Protein AF-W0BA51-F1 (afdb_monomer)

InterPro domains:
  IPR042099 ANL, N-terminal domain [G3DSA:3.40.50.12780] (13-166)
  IPR053158 Type 1 Capsular Polysaccharide Biosynthesis Protein CapK [PTHR36932] (16-160)

Solvent-accessible surface area (backbone atoms only — not comparable to full-atom values): 9990 Å² total; per-residue (Å²): 105,71,70,50,20,51,51,30,20,54,49,46,51,51,46,67,70,66,50,80,45,73,68,53,44,50,55,50,50,53,55,50,48,56,48,42,43,77,77,44,42,73,58,9,68,65,43,53,92,40,73,90,49,63,74,92,76,48,83,88,75,50,72,67,56,45,65,71,42,34,44,33,56,41,70,78,69,58,49,57,66,64,46,48,52,54,27,52,49,21,65,73,72,67,49,46,81,70,52,65,88,71,29,36,50,39,65,46,89,46,97,75,87,57,68,46,81,48,78,39,42,63,67,54,25,28,38,51,39,10,40,47,48,50,71,74,36,89,79,40,93,85,42,80,48,78,46,80,52,90,62,99,68,83,42,62,54,64,65,70,56,62,77,51,97,48,37,49,62,48,113

Structure (mmCIF, N/CA/C/O backbone):
data_AF-W0BA51-F1
#
_entry.id   AF-W0BA51-F1
#
loop_
_atom_site.group_PDB
_atom_site.id
_atom_site.type_symbol
_atom_site.label_atom_id
_atom_site.label_alt_id
_atom_site.label_comp_id
_atom_site.label_asym_id
_atom_site.label_entity_id
_atom_site.label_seq_id
_atom_site.pdbx_PDB_ins_code
_atom_site.Cartn_x
_atom_site.Cartn_y
_atom_site.Cartn_z
_atom_site.occupancy
_atom_site.B_iso_or_equiv
_atom_site.auth_seq_id
_atom_site.auth_comp_id
_atom_site.auth_asym_id
_atom_site.auth_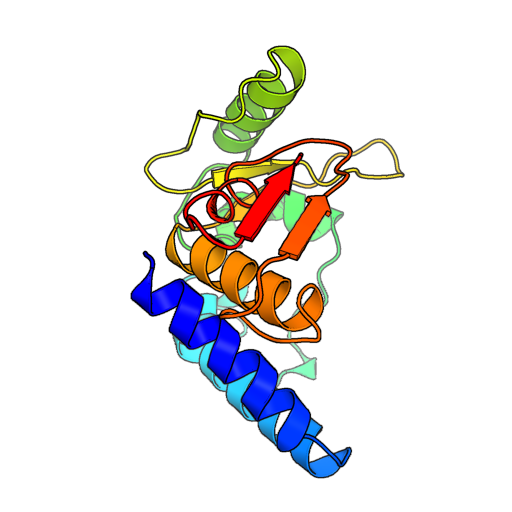atom_id
_atom_site.pdbx_PDB_model_num
ATOM 1 N N . MET A 1 1 ? 9.430 -3.686 11.678 1.00 73.75 1 MET A N 1
ATOM 2 C CA . MET A 1 1 ? 9.063 -2.279 11.413 1.00 73.75 1 MET A CA 1
ATOM 3 C C . MET A 1 1 ? 10.245 -1.528 10.791 1.00 73.75 1 MET A C 1
ATOM 5 O O . MET A 1 1 ? 10.290 -1.466 9.571 1.00 73.75 1 MET A O 1
ATOM 9 N N . ILE A 1 2 ? 11.270 -1.099 11.550 1.00 78.50 2 ILE A N 1
ATOM 10 C CA . ILE A 1 2 ? 12.414 -0.306 11.023 1.00 78.50 2 ILE A CA 1
ATOM 11 C C . ILE A 1 2 ? 13.180 -0.986 9.866 1.00 78.50 2 ILE A C 1
ATOM 13 O O . ILE A 1 2 ? 13.352 -0.341 8.832 1.00 78.50 2 ILE A O 1
ATOM 17 N N . PRO A 1 3 ? 13.554 -2.284 9.936 1.00 87.12 3 PRO A N 1
ATOM 18 C CA . PRO A 1 3 ? 14.257 -2.931 8.823 1.00 87.12 3 PRO A CA 1
ATOM 19 C C . PRO A 1 3 ? 13.449 -2.940 7.518 1.00 87.12 3 PRO A C 1
ATOM 21 O O . PRO A 1 3 ? 14.011 -2.819 6.434 1.00 87.12 3 PRO A O 1
ATOM 24 N N . ARG A 1 4 ? 12.111 -3.029 7.609 1.00 91.12 4 ARG A N 1
ATOM 25 C CA . ARG A 1 4 ? 11.230 -2.973 6.433 1.00 91.12 4 ARG A CA 1
ATOM 26 C C . ARG A 1 4 ? 11.183 -1.568 5.844 1.00 91.12 4 ARG A C 1
ATOM 28 O O . ARG A 1 4 ? 11.290 -1.436 4.632 1.00 91.12 4 ARG A O 1
ATOM 35 N N . VAL A 1 5 ? 11.067 -0.538 6.682 1.00 87.75 5 VAL A N 1
ATOM 36 C CA . VAL A 1 5 ? 11.096 0.866 6.238 1.00 87.75 5 VAL A CA 1
ATOM 37 C C . VAL A 1 5 ? 12.396 1.159 5.483 1.00 87.75 5 VAL A C 1
ATOM 39 O O . VAL A 1 5 ? 12.345 1.640 4.353 1.00 87.75 5 VAL A O 1
ATOM 42 N N . LEU A 1 6 ? 13.550 0.780 6.048 1.00 88.31 6 LEU A N 1
ATOM 43 C CA . LEU A 1 6 ? 14.854 0.937 5.391 1.00 88.31 6 LEU A CA 1
ATOM 44 C C . LEU A 1 6 ? 14.941 0.142 4.085 1.00 88.31 6 LEU A C 1
ATOM 46 O O . LEU A 1 6 ? 15.379 0.676 3.067 1.00 88.31 6 LEU A O 1
ATOM 50 N N . TYR A 1 7 ? 14.465 -1.106 4.075 1.00 94.06 7 TYR A N 1
ATOM 51 C CA . TYR A 1 7 ? 14.396 -1.909 2.855 1.00 94.06 7 TYR A CA 1
ATOM 52 C C . TYR A 1 7 ? 13.623 -1.189 1.739 1.00 94.06 7 TYR A C 1
ATOM 54 O O . TYR A 1 7 ? 14.111 -1.098 0.612 1.00 94.06 7 TYR A O 1
ATOM 62 N N . TYR A 1 8 ? 12.434 -0.653 2.034 1.00 94.12 8 TYR A N 1
ATOM 63 C CA . TYR A 1 8 ? 11.625 0.047 1.034 1.00 94.12 8 TYR A CA 1
ATOM 64 C C . TYR A 1 8 ? 12.234 1.391 0.613 1.00 94.12 8 TYR A C 1
ATOM 66 O O . TYR A 1 8 ? 12.157 1.724 -0.570 1.00 94.12 8 TYR A O 1
ATOM 74 N N . TYR A 1 9 ? 12.904 2.101 1.525 1.00 91.38 9 TYR A N 1
ATOM 75 C CA . TYR A 1 9 ? 13.688 3.300 1.217 1.00 91.38 9 TYR A CA 1
ATOM 76 C C . TYR A 1 9 ? 14.805 3.010 0.201 1.00 91.38 9 TYR A C 1
ATOM 78 O O . TYR A 1 9 ? 14.842 3.595 -0.885 1.00 91.38 9 TYR A O 1
ATOM 86 N N . PHE A 1 10 ? 15.684 2.046 0.500 1.00 92.88 10 PHE A N 1
ATOM 87 C CA . PHE A 1 10 ? 16.793 1.698 -0.393 1.00 92.88 10 PHE A CA 1
ATOM 88 C C . PHE A 1 10 ? 16.296 1.107 -1.712 1.00 92.88 10 PHE A C 1
ATOM 90 O O . PHE A 1 10 ? 16.831 1.425 -2.776 1.00 92.88 10 PHE A O 1
ATOM 97 N N . LYS A 1 11 ? 15.229 0.299 -1.675 1.00 95.19 11 LYS A N 1
ATOM 98 C CA . LYS A 1 11 ? 14.587 -0.224 -2.883 1.00 95.19 11 LYS A CA 1
ATOM 99 C C . LYS A 1 11 ? 14.071 0.904 -3.779 1.00 95.19 11 LYS A C 1
ATOM 101 O O . LYS A 1 11 ? 14.298 0.849 -4.985 1.00 95.19 11 LYS A O 1
ATOM 106 N N . ALA A 1 12 ? 13.396 1.912 -3.223 1.00 94.06 12 ALA A N 1
ATOM 107 C CA . ALA A 1 12 ? 12.875 3.041 -3.994 1.00 94.06 12 ALA A CA 1
ATOM 108 C C . ALA A 1 12 ? 14.003 3.830 -4.685 1.00 94.06 12 ALA A C 1
ATOM 110 O O . ALA A 1 12 ? 13.924 4.085 -5.889 1.00 94.06 12 ALA A O 1
ATOM 111 N N . ASN A 1 13 ? 15.090 4.123 -3.965 1.00 92.19 13 ASN A N 1
ATOM 112 C CA . ASN A 1 13 ? 16.266 4.792 -4.530 1.00 92.19 13 ASN A CA 1
ATOM 113 C C . ASN A 1 13 ? 16.973 3.947 -5.601 1.00 92.19 13 ASN A C 1
ATOM 115 O O . ASN A 1 13 ? 17.307 4.451 -6.674 1.00 92.19 13 ASN A O 1
ATOM 119 N N . SER A 1 14 ? 17.128 2.641 -5.366 1.00 93.94 14 SER A N 1
ATOM 120 C CA . SER A 1 14 ? 17.711 1.720 -6.348 1.00 93.94 14 SER A CA 1
ATOM 121 C C . SER A 1 14 ? 16.892 1.670 -7.643 1.00 93.94 14 SER A C 1
ATOM 123 O O . SER A 1 14 ? 17.453 1.728 -8.737 1.00 93.94 14 SER A O 1
ATOM 125 N N . LEU A 1 15 ? 15.559 1.630 -7.544 1.00 94.50 15 LEU A N 1
ATOM 126 C CA . LEU A 1 15 ? 14.678 1.657 -8.715 1.00 94.50 15 LEU A CA 1
ATOM 127 C C . LEU A 1 15 ? 14.801 2.969 -9.499 1.00 94.50 15 LEU A C 1
ATOM 129 O O . LEU A 1 15 ? 14.848 2.921 -10.724 1.00 94.50 15 LEU A O 1
ATOM 133 N N . ARG A 1 16 ? 14.935 4.121 -8.827 1.00 89.00 16 ARG A N 1
ATOM 134 C CA . ARG A 1 16 ? 15.182 5.423 -9.482 1.00 89.00 16 ARG A CA 1
ATOM 135 C C . ARG A 1 16 ? 16.495 5.442 -10.281 1.00 89.00 16 ARG A C 1
ATOM 137 O O . ARG A 1 16 ? 16.591 6.100 -11.321 1.00 89.00 16 ARG A O 1
ATOM 144 N N . GLY A 1 17 ? 17.514 4.729 -9.803 1.00 89.12 17 GLY A N 1
ATOM 145 C CA . GLY A 1 17 ? 18.783 4.551 -10.510 1.00 89.12 17 GLY A CA 1
ATOM 146 C C . GLY A 1 17 ? 18.697 3.575 -11.688 1.00 89.12 17 GLY A C 1
ATOM 147 O O . GLY A 1 17 ? 19.334 3.802 -12.709 1.00 89.12 17 GLY A O 1
ATOM 148 N N . ARG A 1 18 ? 17.893 2.512 -11.572 1.00 93.19 18 ARG A N 1
ATOM 149 C CA . ARG A 1 18 ? 17.842 1.411 -12.553 1.00 93.19 18 ARG A CA 1
ATOM 150 C C . ARG A 1 18 ? 16.810 1.587 -13.665 1.00 93.19 18 ARG A C 1
ATOM 152 O O . ARG A 1 18 ? 17.028 1.101 -14.768 1.00 93.19 18 ARG A O 1
ATOM 159 N N . LEU A 1 19 ? 15.678 2.231 -13.390 1.00 95.75 19 LEU A N 1
ATOM 160 C CA . LEU A 1 19 ? 14.594 2.414 -14.357 1.00 95.75 19 LEU A CA 1
ATOM 161 C C . LEU A 1 19 ? 14.813 3.715 -15.141 1.00 95.75 19 LEU A C 1
ATOM 163 O O . LEU A 1 19 ? 14.208 4.739 -14.833 1.00 95.75 19 LEU A O 1
ATOM 167 N N . LYS A 1 20 ? 15.719 3.682 -16.125 1.00 96.50 20 LYS A N 1
ATOM 168 C CA . LYS A 1 20 ? 16.083 4.849 -16.951 1.00 96.50 20 LYS A CA 1
ATOM 169 C C . LYS A 1 20 ? 15.369 4.891 -18.297 1.00 96.50 20 LYS A C 1
ATOM 171 O O . LYS A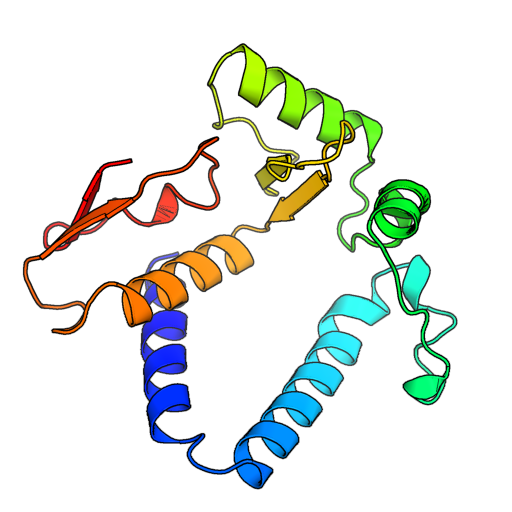 1 20 ? 15.255 5.953 -18.894 1.00 96.50 20 LYS A O 1
ATOM 176 N N . THR A 1 21 ? 14.873 3.750 -18.763 1.00 97.62 21 THR A N 1
ATOM 177 C CA . THR A 1 21 ? 14.221 3.624 -20.069 1.00 97.62 21 THR A CA 1
ATOM 178 C C . THR A 1 21 ? 12.792 3.112 -19.941 1.00 97.62 21 THR A C 1
ATOM 180 O O . THR A 1 21 ? 12.427 2.415 -18.988 1.00 97.62 21 THR A O 1
ATOM 183 N N . ARG A 1 22 ? 11.977 3.399 -20.962 1.00 97.44 22 ARG A N 1
ATOM 184 C CA . ARG A 1 22 ? 10.605 2.882 -21.072 1.00 97.44 22 ARG A CA 1
ATOM 185 C C . ARG A 1 22 ? 10.562 1.350 -21.050 1.00 97.44 22 ARG A C 1
ATOM 187 O O . ARG A 1 22 ? 9.660 0.784 -20.439 1.00 97.44 22 ARG A O 1
ATOM 194 N N . ALA A 1 23 ? 11.529 0.688 -21.686 1.00 97.81 23 ALA A N 1
ATOM 195 C CA . ALA A 1 23 ? 11.615 -0.771 -21.727 1.00 97.81 23 ALA A CA 1
ATOM 196 C C . ALA A 1 23 ? 11.865 -1.370 -20.332 1.00 97.81 23 ALA A C 1
ATOM 198 O O . ALA A 1 23 ? 11.139 -2.269 -19.909 1.00 97.81 23 ALA A O 1
ATOM 199 N N . GLN A 1 24 ? 12.820 -0.813 -19.576 1.00 97.44 24 GLN A N 1
ATOM 200 C CA . GLN A 1 24 ? 13.087 -1.229 -18.193 1.00 97.44 24 GLN A CA 1
ATOM 201 C C . GLN A 1 24 ? 11.861 -1.030 -17.293 1.00 97.44 24 GLN A C 1
ATOM 203 O O . GLN A 1 24 ? 11.533 -1.908 -16.492 1.00 97.44 24 GLN A O 1
ATOM 208 N N . LEU A 1 25 ? 11.167 0.106 -17.436 1.00 97.31 25 LEU A N 1
ATOM 209 C CA . LEU A 1 25 ? 9.954 0.389 -16.672 1.00 97.31 25 LEU A CA 1
ATOM 210 C C . LEU A 1 25 ? 8.840 -0.620 -16.981 1.00 97.31 25 LEU A C 1
ATOM 212 O O . LEU A 1 25 ? 8.264 -1.171 -16.045 1.00 97.31 25 LEU A O 1
ATOM 216 N N . ARG A 1 26 ? 8.576 -0.905 -18.263 1.00 97.50 26 ARG A N 1
ATOM 217 C CA . ARG A 1 26 ? 7.561 -1.886 -18.687 1.00 97.50 26 ARG A CA 1
ATOM 218 C C . ARG A 1 26 ? 7.847 -3.277 -18.131 1.00 97.50 26 ARG A C 1
ATOM 220 O O . ARG A 1 26 ? 6.984 -3.858 -17.481 1.00 97.50 26 ARG A O 1
ATOM 227 N N . HIS A 1 27 ? 9.081 -3.760 -18.276 1.00 97.06 27 HIS A N 1
ATOM 228 C CA . HIS A 1 27 ? 9.481 -5.058 -17.732 1.00 97.06 27 HIS A CA 1
ATOM 229 C C . HIS A 1 27 ? 9.292 -5.127 -16.205 1.00 97.06 27 HIS A C 1
ATOM 231 O O . HIS A 1 27 ? 8.788 -6.115 -15.663 1.00 97.06 27 HIS A O 1
ATOM 237 N N . TYR A 1 28 ? 9.656 -4.057 -15.487 1.00 97.12 28 TYR A N 1
ATOM 238 C CA . TYR A 1 28 ? 9.429 -3.975 -14.046 1.00 97.12 28 TYR A CA 1
ATOM 239 C C . TYR A 1 28 ? 7.933 -3.985 -13.696 1.00 97.12 28 TYR A C 1
ATOM 241 O O . TYR A 1 28 ? 7.533 -4.717 -12.790 1.00 97.12 28 TYR A O 1
ATOM 249 N N . GLN A 1 29 ? 7.103 -3.220 -14.409 1.00 96.44 29 GLN A N 1
ATOM 250 C CA . GLN A 1 29 ? 5.652 -3.183 -14.204 1.00 96.44 29 GLN A CA 1
ATOM 251 C C . GLN A 1 29 ? 5.011 -4.555 -14.430 1.00 96.44 29 GLN A C 1
ATOM 253 O O . GLN A 1 29 ? 4.255 -5.007 -13.574 1.00 96.44 29 GLN A O 1
ATOM 258 N N . GLU A 1 30 ? 5.370 -5.260 -15.503 1.00 96.56 30 GLU A N 1
ATOM 259 C CA . GLU A 1 30 ? 4.884 -6.617 -15.783 1.00 96.56 30 GLU A CA 1
ATOM 260 C C . GLU A 1 30 ? 5.265 -7.600 -14.672 1.00 96.56 30 GLU A C 1
ATOM 262 O O . GLU A 1 30 ? 4.421 -8.347 -14.171 1.00 96.56 30 GLU A O 1
ATOM 267 N N . LYS A 1 31 ? 6.526 -7.573 -14.222 1.00 97.06 31 LYS A N 1
ATOM 268 C CA . LYS A 1 31 ? 6.992 -8.408 -13.106 1.00 97.06 31 LYS A CA 1
ATOM 269 C C . LYS A 1 31 ? 6.227 -8.106 -11.816 1.00 97.06 31 LYS A C 1
ATOM 271 O O . LYS A 1 31 ? 5.849 -9.024 -11.085 1.00 97.06 31 LYS A O 1
ATOM 276 N N . GLN A 1 32 ? 6.003 -6.827 -11.523 1.00 96.75 32 GLN A N 1
ATOM 277 C CA . GLN A 1 32 ? 5.263 -6.398 -10.340 1.00 96.75 32 GLN A CA 1
ATOM 278 C C . GLN A 1 32 ? 3.782 -6.772 -10.425 1.00 96.75 32 GLN A C 1
ATOM 280 O O . GLN A 1 32 ? 3.230 -7.210 -9.419 1.00 96.75 32 GLN A O 1
ATOM 285 N N . PHE A 1 33 ? 3.169 -6.678 -11.604 1.00 95.62 33 PHE A N 1
ATOM 286 C CA . PHE A 1 33 ? 1.791 -7.099 -11.827 1.00 95.62 33 PHE A CA 1
ATOM 287 C C . PHE A 1 33 ? 1.633 -8.611 -11.635 1.00 95.62 33 PHE A C 1
ATOM 289 O O . PHE A 1 33 ? 0.814 -9.035 -10.826 1.00 95.62 33 PHE A O 1
ATOM 296 N N . LYS A 1 34 ? 2.499 -9.436 -12.242 1.00 95.69 34 LYS A N 1
ATOM 297 C CA . LYS A 1 34 ? 2.510 -10.897 -12.013 1.00 95.69 34 LYS A CA 1
ATOM 298 C C . LYS A 1 34 ? 2.642 -11.244 -10.527 1.00 95.69 34 LYS A C 1
ATOM 300 O O . LYS A 1 34 ? 1.969 -12.144 -10.026 1.00 95.69 34 LYS A O 1
ATOM 305 N N . ARG A 1 35 ? 3.483 -10.506 -9.793 1.00 97.00 35 ARG A N 1
ATOM 306 C CA . ARG A 1 35 ? 3.622 -10.661 -8.339 1.00 97.00 35 ARG A CA 1
ATOM 307 C C . ARG A 1 35 ? 2.339 -10.273 -7.596 1.00 97.00 35 ARG A C 1
ATOM 309 O O . ARG A 1 35 ? 1.960 -10.983 -6.670 1.00 97.00 35 ARG A O 1
ATOM 316 N N . LEU A 1 36 ? 1.697 -9.171 -7.980 1.00 96.00 36 LEU A N 1
ATOM 317 C CA . LEU A 1 36 ? 0.439 -8.708 -7.390 1.00 96.00 36 LEU A CA 1
ATOM 318 C C . LEU A 1 36 ? -0.670 -9.752 -7.580 1.00 96.00 36 LEU A C 1
ATOM 320 O O . LEU A 1 36 ? -1.337 -10.110 -6.614 1.00 96.00 36 LEU A O 1
ATOM 324 N N . VAL A 1 37 ? -0.803 -10.312 -8.784 1.00 96.06 37 VAL A N 1
ATOM 325 C CA . VAL A 1 37 ? -1.754 -11.397 -9.070 1.00 96.06 37 VAL A CA 1
ATOM 326 C C . VAL A 1 37 ? -1.474 -12.608 -8.175 1.00 96.06 37 VAL A C 1
ATOM 328 O O . VAL A 1 37 ? -2.331 -13.022 -7.396 1.00 96.06 37 VAL A O 1
ATOM 331 N N . LYS A 1 38 ? -0.235 -13.118 -8.206 1.00 95.75 38 LYS A N 1
ATOM 332 C CA . LYS A 1 38 ? 0.163 -14.348 -7.502 1.00 95.75 38 LYS A CA 1
ATOM 333 C C . LYS A 1 38 ? 0.075 -14.259 -5.977 1.00 95.75 38 LYS A C 1
ATOM 335 O O . LYS A 1 38 ? -0.125 -15.282 -5.325 1.00 95.75 38 LYS A O 1
ATOM 340 N N . HIS A 1 39 ? 0.302 -13.087 -5.391 1.00 95.94 39 HIS A N 1
ATOM 341 C CA . HIS A 1 39 ? 0.419 -12.944 -3.936 1.00 95.94 39 HIS A CA 1
ATOM 342 C C . HIS A 1 39 ? -0.709 -12.147 -3.287 1.00 95.94 39 HIS A C 1
ATOM 344 O O . HIS A 1 39 ? -0.784 -12.139 -2.062 1.00 95.94 39 HIS A O 1
ATOM 350 N N . THR A 1 40 ? -1.560 -11.483 -4.068 1.00 95.69 40 THR A N 1
ATOM 351 C CA . THR A 1 40 ? -2.606 -10.608 -3.529 1.00 95.69 40 THR A CA 1
ATOM 352 C C . THR A 1 40 ? -3.940 -10.860 -4.212 1.00 95.69 40 THR A C 1
ATOM 354 O O . THR A 1 40 ? -4.867 -11.298 -3.543 1.00 95.69 40 THR A O 1
ATOM 357 N N . LEU A 1 41 ? -4.053 -10.645 -5.527 1.00 95.88 41 LEU A N 1
ATOM 358 C CA . LEU A 1 41 ? -5.368 -10.677 -6.191 1.00 95.88 41 LEU A CA 1
ATOM 359 C C . LEU A 1 41 ? -5.994 -12.072 -6.185 1.00 95.88 41 LEU A C 1
ATOM 361 O O . LEU A 1 41 ? -7.209 -12.177 -6.085 1.00 95.88 41 LEU A O 1
ATOM 365 N N . LYS A 1 42 ? -5.183 -13.136 -6.149 1.00 96.06 42 LYS A N 1
ATOM 366 C CA . LYS A 1 42 ? -5.686 -14.504 -5.961 1.00 96.06 42 LYS A CA 1
ATOM 367 C C . LYS A 1 42 ? -6.372 -14.776 -4.616 1.00 96.06 42 LYS A C 1
ATOM 369 O O . LYS A 1 42 ? -6.882 -15.869 -4.424 1.00 96.06 42 LYS A O 1
ATOM 374 N N . TYR A 1 43 ? -6.319 -13.847 -3.664 1.00 97.19 43 TYR A N 1
ATOM 375 C CA . TYR A 1 43 ? -7.023 -13.943 -2.382 1.00 97.19 43 TYR A CA 1
ATOM 376 C C . TYR A 1 43 ? -8.225 -12.997 -2.310 1.00 97.19 43 TYR A C 1
ATOM 378 O O . TYR A 1 43 ? -8.923 -12.979 -1.305 1.00 97.19 43 TYR A O 1
ATOM 386 N N . SER A 1 44 ? -8.462 -12.190 -3.347 1.00 97.75 44 SER A N 1
ATOM 387 C CA . SER A 1 44 ? -9.657 -11.359 -3.446 1.00 97.75 44 SER A CA 1
ATOM 388 C C . SER A 1 44 ? -10.760 -12.169 -4.129 1.00 97.75 44 SER A C 1
ATOM 390 O O . SER A 1 44 ? -10.544 -12.616 -5.261 1.00 97.75 44 SER A O 1
ATOM 392 N N . PRO A 1 45 ? -11.926 -12.356 -3.483 1.00 97.62 45 PRO A N 1
ATOM 393 C CA . PRO A 1 45 ? -13.103 -12.935 -4.127 1.00 97.62 45 PRO A CA 1
ATOM 394 C C . PRO A 1 45 ? -13.455 -12.270 -5.465 1.00 97.62 45 PRO A C 1
ATOM 396 O O . PRO A 1 45 ? -13.673 -12.968 -6.452 1.00 97.62 45 PRO A O 1
ATOM 399 N N . PHE A 1 46 ? -13.407 -10.935 -5.530 1.00 97.62 46 PHE A N 1
ATOM 400 C CA . PHE A 1 46 ? -13.741 -10.166 -6.733 1.00 97.62 46 PHE A CA 1
ATOM 401 C C . PHE A 1 46 ? -12.877 -10.548 -7.944 1.00 97.62 46 PHE A C 1
ATOM 403 O O . PHE A 1 46 ? -13.369 -10.622 -9.068 1.00 97.62 46 PHE A O 1
ATOM 410 N N . TYR A 1 47 ? -11.583 -10.813 -7.730 1.00 97.38 47 TYR A N 1
ATOM 411 C CA . TYR A 1 47 ? -10.647 -11.089 -8.822 1.00 97.38 47 TYR A CA 1
ATOM 412 C C . TYR A 1 47 ? -10.533 -12.571 -9.217 1.00 97.38 47 TYR A C 1
ATOM 414 O O . TYR A 1 47 ? -9.900 -12.849 -10.236 1.00 97.38 47 TYR A O 1
ATOM 422 N N . GLN A 1 48 ? -11.152 -13.513 -8.486 1.00 96.12 48 GLN A N 1
ATOM 423 C CA . GLN A 1 48 ? -11.036 -14.961 -8.760 1.00 96.12 48 GLN A CA 1
ATOM 424 C C . GLN A 1 48 ? -11.372 -15.315 -10.210 1.00 96.12 48 GLN A C 1
ATOM 426 O O . GLN A 1 48 ? -10.598 -15.984 -10.888 1.00 96.12 48 GLN A O 1
ATOM 431 N N . ASN A 1 49 ? -12.479 -14.772 -10.717 1.00 95.25 49 ASN A N 1
ATOM 432 C CA . ASN A 1 49 ? -13.004 -15.076 -12.052 1.00 95.25 49 ASN A CA 1
ATOM 433 C C . ASN A 1 49 ? -12.168 -14.490 -13.207 1.00 95.25 49 ASN A C 1
ATOM 435 O O . ASN A 1 49 ? -12.539 -14.636 -14.376 1.00 95.25 49 ASN A O 1
ATOM 439 N N . TYR A 1 50 ? -11.069 -13.796 -12.896 1.00 96.25 50 TYR A N 1
ATOM 440 C CA . TYR A 1 50 ? -10.203 -13.134 -13.870 1.00 96.25 50 TYR A CA 1
ATOM 441 C C . TYR A 1 50 ? -8.763 -13.655 -13.854 1.00 96.25 50 TYR A C 1
ATOM 443 O O . TYR A 1 50 ? -8.007 -13.315 -14.759 1.00 96.25 50 TYR A O 1
ATOM 451 N N . LEU A 1 51 ? -8.371 -14.484 -12.878 1.00 95.81 51 LEU A N 1
ATOM 452 C CA . LEU A 1 51 ? -6.972 -14.900 -12.699 1.00 95.81 51 LEU A CA 1
ATOM 453 C C . LEU A 1 51 ? -6.394 -15.630 -13.920 1.00 95.81 51 LEU A C 1
ATOM 455 O O . LEU A 1 51 ? -5.227 -15.412 -14.247 1.00 95.81 51 LEU A O 1
ATOM 459 N N . ASP A 1 52 ? -7.221 -16.416 -14.611 1.00 94.50 52 ASP A N 1
ATOM 460 C CA . ASP A 1 52 ? -6.836 -17.177 -15.808 1.00 94.50 52 ASP A CA 1
ATOM 461 C C . ASP A 1 52 ? -7.113 -16.423 -17.121 1.00 94.50 52 ASP A C 1
ATOM 463 O O . ASP A 1 52 ? -6.825 -16.916 -18.211 1.00 94.50 52 ASP A O 1
ATOM 467 N N . LYS A 1 53 ? -7.671 -15.209 -17.040 1.00 95.44 53 LYS A N 1
ATOM 468 C CA . LYS A 1 53 ? -8.027 -14.397 -18.208 1.00 95.44 53 LYS A CA 1
ATOM 469 C C . LYS A 1 53 ? -6.892 -13.448 -18.595 1.00 95.44 53 LYS A C 1
ATOM 471 O O . LYS A 1 53 ? -6.178 -12.939 -17.724 1.00 95.44 53 LYS A O 1
ATOM 476 N N . PRO A 1 54 ? -6.740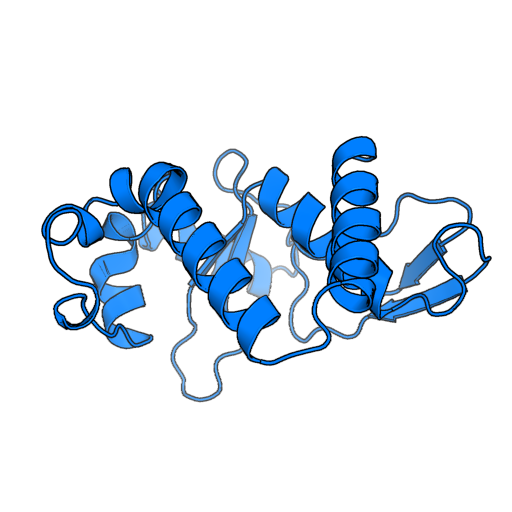 -13.122 -19.892 1.00 93.94 54 PRO A N 1
ATOM 477 C CA . PRO A 1 54 ? -5.793 -12.098 -20.315 1.00 93.94 54 PRO A CA 1
ATOM 478 C C . PRO A 1 54 ? -6.175 -10.723 -19.743 1.00 93.94 54 PRO A C 1
ATOM 480 O O . PRO A 1 54 ? -7.354 -10.404 -19.609 1.00 93.94 54 PRO A O 1
ATOM 483 N N . LEU A 1 55 ? -5.174 -9.879 -19.448 1.00 92.06 55 LEU A N 1
ATOM 484 C CA . LEU A 1 55 ? -5.352 -8.608 -18.720 1.00 92.06 55 LEU A CA 1
ATOM 485 C C . LEU A 1 55 ? -6.413 -7.673 -19.324 1.00 92.06 55 LEU A C 1
ATOM 487 O O . LEU A 1 55 ? -7.095 -6.972 -18.589 1.00 92.06 55 LEU A O 1
ATOM 491 N N . HIS A 1 56 ? -6.583 -7.662 -20.647 1.00 93.75 56 HIS A N 1
ATOM 492 C CA . HIS A 1 56 ? -7.581 -6.811 -21.305 1.00 93.75 56 HIS A CA 1
ATOM 493 C C . HIS A 1 56 ? -9.037 -7.208 -20.988 1.00 93.75 56 HIS A C 1
ATOM 495 O O . HIS A 1 56 ? -9.938 -6.418 -21.237 1.00 93.75 56 HIS A O 1
ATOM 501 N N . GLN A 1 57 ? -9.273 -8.407 -20.443 1.00 95.69 57 GLN A N 1
ATOM 502 C CA . GLN A 1 57 ? -10.586 -8.861 -19.966 1.00 95.69 57 GLN A CA 1
ATOM 503 C C . GLN A 1 57 ? -10.806 -8.591 -18.472 1.00 95.69 57 GLN A C 1
ATOM 505 O O . GLN A 1 57 ? -11.871 -8.902 -17.940 1.00 95.69 57 GLN A O 1
ATOM 510 N N . TRP A 1 58 ? -9.799 -8.069 -17.768 1.00 95.88 58 TRP A N 1
ATOM 511 C CA . TRP A 1 58 ? -9.938 -7.724 -16.359 1.00 95.88 58 TRP A CA 1
ATOM 512 C C . TRP A 1 58 ? -10.783 -6.455 -16.221 1.00 95.88 58 TRP A C 1
ATOM 514 O O . TRP A 1 58 ? -10.682 -5.553 -17.056 1.00 95.88 58 TRP A O 1
ATOM 524 N N . PRO A 1 59 ? -11.600 -6.344 -15.162 1.00 94.94 59 PRO A N 1
ATOM 525 C CA . PRO A 1 59 ? -12.490 -5.212 -15.004 1.00 94.94 59 PRO A CA 1
ATOM 526 C C . PRO A 1 59 ? -11.679 -3.949 -14.716 1.00 94.94 59 PRO A C 1
ATOM 528 O O . PRO A 1 59 ? -10.872 -3.896 -13.784 1.00 94.94 59 PRO A O 1
ATOM 531 N N . VAL A 1 60 ? -11.933 -2.896 -15.488 1.00 95.06 60 VAL A N 1
ATOM 532 C CA . VAL A 1 60 ? -11.483 -1.550 -15.133 1.00 95.06 60 VAL A CA 1
ATOM 533 C C . VAL A 1 60 ? -12.439 -1.019 -14.069 1.00 95.06 60 VAL A C 1
ATOM 535 O O . VAL A 1 60 ? -13.569 -0.639 -14.370 1.00 95.06 60 VAL A O 1
ATOM 538 N N . ILE A 1 61 ? -12.004 -1.020 -12.809 1.00 94.50 61 ILE A N 1
ATOM 539 C CA . ILE A 1 61 ? -12.844 -0.571 -11.695 1.00 94.50 61 ILE A CA 1
ATOM 540 C C . ILE A 1 61 ? -12.699 0.931 -11.451 1.00 94.50 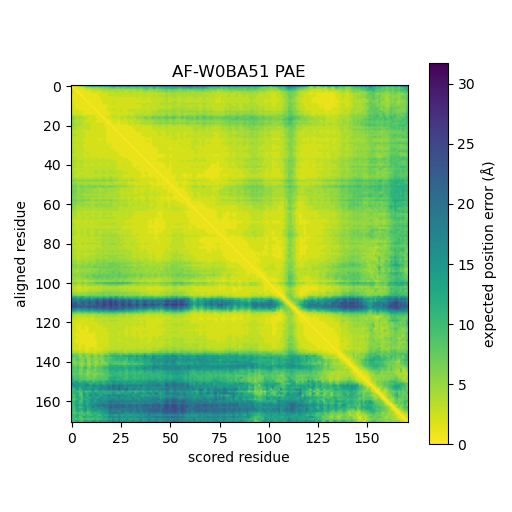61 ILE A C 1
ATOM 542 O O . ILE A 1 61 ? -11.604 1.493 -11.458 1.00 94.50 61 ILE A O 1
ATOM 546 N N . ASN A 1 62 ? -13.825 1.581 -11.179 1.00 91.44 62 ASN A N 1
ATOM 547 C CA . ASN A 1 62 ? -13.867 2.944 -10.665 1.00 91.44 62 ASN A CA 1
ATOM 548 C C . ASN A 1 62 ? -14.210 2.929 -9.165 1.00 91.44 62 ASN A C 1
ATOM 550 O O . ASN A 1 62 ? -14.428 1.879 -8.560 1.00 91.44 62 ASN A O 1
ATOM 554 N N . LYS A 1 63 ? -14.285 4.111 -8.550 1.00 89.12 63 LYS A N 1
ATOM 555 C CA . LYS A 1 63 ? -14.614 4.246 -7.125 1.00 89.12 63 LYS A CA 1
ATOM 556 C C . LYS A 1 63 ? -15.980 3.659 -6.757 1.00 89.12 63 LYS A C 1
ATOM 558 O O . LYS A 1 63 ? -16.104 3.102 -5.673 1.00 89.12 63 LYS A O 1
ATOM 563 N N . LYS A 1 64 ? -16.988 3.793 -7.627 1.00 90.94 64 LYS A N 1
ATOM 564 C CA . LYS A 1 64 ? -18.333 3.257 -7.380 1.00 90.94 64 LYS A CA 1
ATOM 565 C C . LYS A 1 64 ? -18.270 1.734 -7.271 1.00 90.94 64 LYS A C 1
ATOM 567 O O . LYS A 1 64 ? -18.641 1.206 -6.233 1.00 90.94 64 LYS A O 1
ATOM 572 N N . ILE A 1 65 ? -17.685 1.077 -8.276 1.00 94.56 65 ILE A N 1
ATOM 573 C CA . ILE A 1 65 ? -17.487 -0.381 -8.303 1.00 94.56 65 ILE A CA 1
ATOM 574 C C . ILE A 1 65 ? -16.652 -0.829 -7.097 1.00 94.56 65 ILE A C 1
ATOM 576 O O . ILE A 1 65 ? -17.002 -1.794 -6.430 1.00 94.56 65 ILE A O 1
ATOM 580 N N . MET A 1 66 ? -15.582 -0.097 -6.762 1.00 94.31 66 MET A N 1
ATOM 581 C CA . MET A 1 66 ? -14.753 -0.423 -5.599 1.00 94.31 66 MET A CA 1
ATOM 582 C C . MET A 1 66 ? -15.550 -0.394 -4.290 1.00 94.31 66 MET A C 1
ATOM 584 O O . MET A 1 66 ? -15.432 -1.311 -3.487 1.00 94.31 66 MET A O 1
ATOM 588 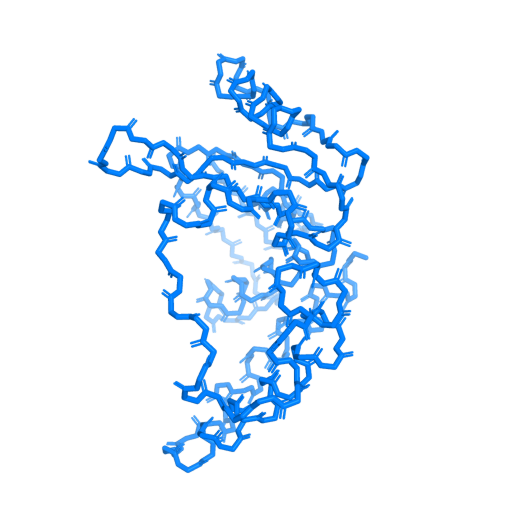N N . MET A 1 67 ? -16.366 0.640 -4.071 1.00 93.81 67 MET A N 1
ATOM 589 C CA . MET A 1 67 ? -17.173 0.765 -2.853 1.00 93.81 67 MET A CA 1
ATOM 590 C C . MET A 1 67 ? -18.353 -0.211 -2.826 1.00 93.81 67 MET A C 1
ATOM 592 O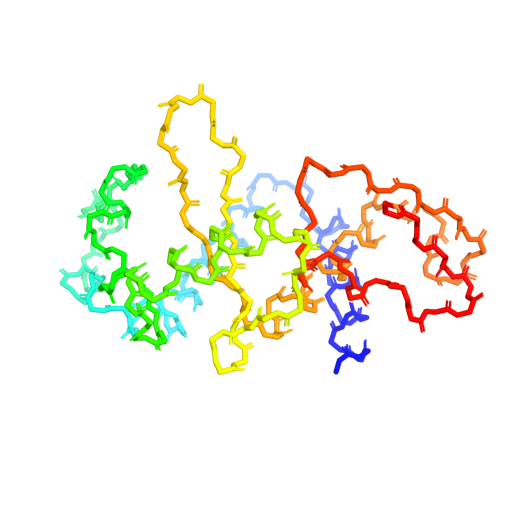 O . MET A 1 67 ? -18.798 -0.610 -1.751 1.00 93.81 67 MET A O 1
ATOM 596 N N . GLU A 1 68 ? -18.883 -0.582 -3.985 1.00 95.12 68 GLU A N 1
ATOM 597 C CA . GLU A 1 68 ? -19.924 -1.598 -4.121 1.00 95.12 68 GLU A CA 1
ATOM 598 C C . GLU A 1 68 ? -19.382 -2.977 -3.725 1.00 95.12 68 GLU A C 1
ATOM 600 O O . GLU A 1 68 ? -19.901 -3.578 -2.788 1.00 95.12 68 GLU A O 1
ATOM 605 N N . HIS A 1 69 ? -18.250 -3.380 -4.307 1.00 96.88 69 HIS A N 1
ATOM 606 C CA . HIS A 1 69 ? -17.594 -4.674 -4.084 1.00 96.88 69 HIS A CA 1
ATOM 607 C C . HIS A 1 69 ? -16.483 -4.640 -3.023 1.00 96.88 69 HIS A C 1
ATOM 609 O O . HIS A 1 69 ? -15.577 -5.472 -3.040 1.00 96.88 69 HIS A O 1
ATOM 615 N N . PHE A 1 70 ? -16.501 -3.675 -2.100 1.00 97.12 70 PHE A N 1
ATOM 616 C CA . PHE A 1 70 ? -15.393 -3.456 -1.160 1.00 97.12 70 PHE A CA 1
ATOM 617 C C . PHE A 1 70 ? -15.025 -4.725 -0.373 1.00 97.12 70 PHE A C 1
ATOM 619 O O . PHE A 1 70 ? -13.845 -5.067 -0.254 1.00 97.12 70 PHE A O 1
ATOM 626 N N . ASP A 1 71 ? -16.040 -5.433 0.122 1.00 97.56 71 ASP A N 1
ATOM 627 C CA . ASP A 1 71 ? -15.918 -6.670 0.899 1.00 97.56 71 ASP A CA 1
ATOM 628 C C . ASP A 1 71 ? -15.237 -7.798 0.106 1.00 97.56 71 ASP A C 1
ATOM 630 O O . ASP A 1 71 ? -14.498 -8.599 0.673 1.00 97.56 71 ASP A O 1
ATOM 634 N N . GLU A 1 72 ? -15.478 -7.852 -1.204 1.00 97.94 72 GLU A N 1
ATOM 635 C CA . GLU A 1 72 ? -14.955 -8.870 -2.122 1.00 97.94 72 GLU A CA 1
ATOM 636 C C . GLU A 1 72 ? -13.584 -8.485 -2.693 1.00 97.94 72 GLU A C 1
ATOM 638 O O . GLU A 1 72 ? -12.783 -9.340 -3.078 1.00 97.94 72 GLU A O 1
ATOM 643 N N . ILE A 1 73 ? -13.297 -7.188 -2.788 1.00 97.31 73 ILE A N 1
ATOM 644 C CA . ILE A 1 73 ? -12.026 -6.677 -3.305 1.00 97.31 73 ILE A CA 1
ATOM 645 C C . ILE A 1 73 ? -10.916 -6.837 -2.266 1.00 97.31 73 ILE A C 1
ATOM 647 O O . ILE A 1 73 ? -9.779 -7.161 -2.621 1.00 97.31 73 ILE A O 1
ATOM 651 N N . ASN A 1 74 ? -11.205 -6.602 -0.985 1.00 96.31 74 ASN A N 1
ATOM 652 C CA . ASN A 1 74 ? -10.172 -6.692 0.037 1.00 96.31 74 ASN A CA 1
ATOM 653 C C . ASN A 1 74 ? -9.837 -8.150 0.397 1.00 96.31 74 ASN A C 1
ATOM 655 O O . ASN A 1 74 ? -10.689 -9.030 0.417 1.00 96.31 74 ASN A O 1
ATOM 659 N N . THR A 1 75 ? -8.564 -8.404 0.698 1.00 96.56 75 THR A N 1
ATOM 660 C CA . THR A 1 75 ? -8.028 -9.758 0.953 1.00 96.56 75 THR A CA 1
ATOM 661 C C . THR A 1 75 ? -8.012 -10.136 2.434 1.00 96.56 75 THR A C 1
ATOM 663 O O . THR A 1 75 ? -7.445 -11.157 2.811 1.00 96.56 75 THR A O 1
ATOM 666 N N . VAL A 1 76 ? -8.593 -9.287 3.284 1.00 95.88 76 VAL A N 1
ATOM 667 C CA . VAL A 1 76 ? -8.601 -9.428 4.748 1.00 95.88 76 VAL A CA 1
ATOM 668 C C . VAL A 1 76 ? -10.016 -9.600 5.302 1.00 95.88 76 VAL A C 1
ATOM 670 O O . VAL A 1 76 ? -10.201 -9.575 6.513 1.00 95.88 76 VAL A O 1
ATOM 673 N N . HIS A 1 77 ? -11.005 -9.776 4.417 1.00 95.25 77 HIS A N 1
ATOM 674 C CA . HIS A 1 77 ? -12.418 -9.999 4.733 1.00 95.25 77 HIS A CA 1
ATOM 675 C C . HIS A 1 77 ? -13.041 -8.942 5.659 1.00 95.25 77 HIS A C 1
ATOM 677 O O . HIS A 1 77 ? -14.006 -9.216 6.370 1.00 95.25 77 HIS A O 1
ATOM 683 N N . ILE A 1 78 ? -12.513 -7.716 5.629 1.00 97.00 78 ILE A N 1
ATOM 684 C CA . ILE A 1 78 ? -13.078 -6.592 6.372 1.00 97.00 78 ILE A CA 1
ATOM 685 C C . ILE A 1 78 ? -14.353 -6.131 5.671 1.00 97.00 78 ILE A C 1
ATOM 687 O O . ILE A 1 78 ? -14.354 -5.877 4.463 1.00 97.00 78 ILE A O 1
ATOM 691 N N . LYS A 1 79 ? -15.429 -5.988 6.444 1.00 97.31 79 LYS A N 1
ATOM 692 C CA . LYS A 1 79 ? -16.710 -5.479 5.962 1.00 97.31 79 LYS A CA 1
ATOM 693 C C . LYS A 1 79 ? -16.663 -3.965 5.798 1.00 97.31 79 LYS A C 1
ATOM 695 O O . LYS A 1 79 ? -16.177 -3.241 6.668 1.00 97.31 79 LYS A O 1
ATOM 700 N N . LYS A 1 80 ? -17.230 -3.470 4.697 1.00 95.88 80 LYS A N 1
ATOM 701 C CA . LYS A 1 80 ? -17.350 -2.040 4.386 1.00 95.88 80 LYS A CA 1
ATOM 702 C C . LYS A 1 80 ? -17.994 -1.258 5.522 1.00 95.88 80 LYS A C 1
ATOM 704 O O . LYS A 1 80 ? -17.537 -0.164 5.827 1.00 95.88 80 LYS A O 1
ATOM 709 N N . ARG A 1 81 ? -19.047 -1.813 6.130 1.00 95.88 81 ARG A N 1
ATOM 710 C CA . ARG A 1 81 ? -19.789 -1.183 7.230 1.00 95.88 81 ARG A CA 1
ATOM 711 C C . ARG A 1 81 ? -18.871 -0.879 8.415 1.00 95.88 81 ARG A C 1
ATOM 713 O O . ARG A 1 81 ? -18.757 0.279 8.797 1.00 95.88 81 ARG A O 1
ATOM 720 N N . ASP A 1 82 ? -18.171 -1.894 8.914 1.00 96.38 82 ASP A N 1
ATOM 721 C CA . ASP A 1 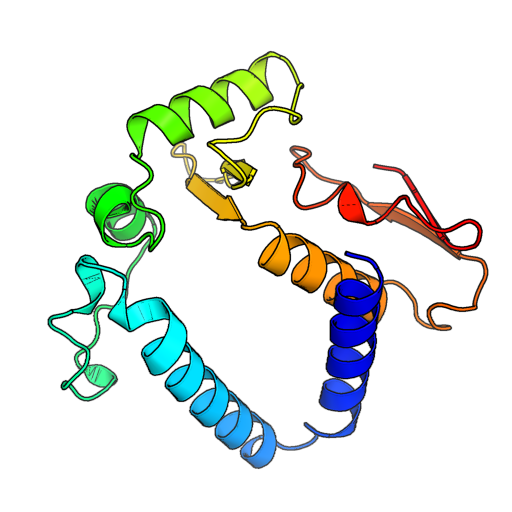82 ? -17.304 -1.780 10.093 1.00 96.38 82 ASP A CA 1
ATOM 722 C C . ASP A 1 82 ? -16.134 -0.822 9.820 1.00 96.38 82 ASP A C 1
ATOM 724 O O . ASP A 1 82 ? -15.745 -0.004 10.652 1.00 96.38 82 ASP A O 1
ATOM 728 N N . ALA A 1 83 ? -15.587 -0.877 8.606 1.00 95.62 83 ALA A N 1
ATOM 729 C CA . ALA A 1 83 ? -14.516 0.015 8.194 1.00 95.62 83 ALA A CA 1
ATOM 730 C C . ALA A 1 83 ? -14.983 1.473 8.036 1.00 95.62 83 ALA A C 1
ATOM 732 O O . ALA A 1 83 ? -14.258 2.389 8.425 1.00 95.62 83 ALA A O 1
ATOM 733 N N . LEU A 1 84 ? -16.186 1.711 7.506 1.00 94.12 84 LEU A N 1
ATOM 734 C CA . LEU A 1 84 ? -16.773 3.052 7.452 1.00 94.12 84 LEU A CA 1
ATOM 735 C C . LEU A 1 84 ? -17.023 3.611 8.851 1.00 94.12 84 LEU A C 1
ATOM 737 O O . LEU A 1 84 ? -16.689 4.767 9.086 1.00 94.12 84 LEU A O 1
ATOM 741 N N . GLU A 1 85 ? -17.559 2.807 9.767 1.00 94.62 85 GLU A N 1
ATOM 742 C CA . GLU A 1 85 ? -17.808 3.207 11.154 1.00 94.62 85 GLU A CA 1
ATOM 743 C C . GLU A 1 85 ? -16.519 3.684 11.833 1.00 94.62 85 GLU A C 1
ATOM 745 O O . GLU A 1 85 ? -16.444 4.825 12.292 1.00 94.62 85 GLU A O 1
ATOM 750 N N . VAL A 1 86 ? -15.459 2.868 11.785 1.00 94.25 86 VAL A N 1
ATOM 751 C CA . VAL A 1 86 ? -14.146 3.233 12.339 1.00 94.25 86 VAL A CA 1
ATOM 752 C C . VAL A 1 86 ? -13.597 4.504 11.691 1.00 94.25 86 VAL A C 1
ATOM 754 O O . VAL A 1 86 ? -13.089 5.388 12.381 1.00 94.25 86 VAL A O 1
ATOM 757 N N . ALA A 1 87 ? -13.684 4.618 10.365 1.00 91.62 87 ALA A N 1
ATOM 758 C CA . ALA A 1 87 ? -13.078 5.733 9.652 1.00 91.62 87 ALA A CA 1
ATOM 759 C C . ALA A 1 87 ? -13.841 7.057 9.844 1.00 91.62 87 ALA A C 1
ATOM 761 O O . ALA A 1 87 ? -13.216 8.114 9.932 1.00 91.62 87 ALA A O 1
ATOM 762 N N . LEU A 1 88 ? -15.173 7.010 9.932 1.00 91.06 88 LEU A N 1
ATOM 763 C CA . LEU A 1 88 ? -16.012 8.173 10.229 1.00 91.06 88 LEU A CA 1
ATOM 764 C C . LEU A 1 88 ? -15.815 8.637 11.670 1.00 91.06 88 LEU A C 1
ATOM 766 O O . LEU A 1 88 ? -15.637 9.835 11.895 1.00 91.06 88 LEU A O 1
ATOM 770 N N . GLN A 1 89 ? -15.769 7.699 12.620 1.00 92.12 89 GLN A N 1
ATOM 771 C CA . GLN A 1 89 ? -15.500 8.022 14.016 1.00 92.12 89 GLN A CA 1
ATOM 772 C C . GLN A 1 89 ? -14.131 8.687 14.167 1.00 92.12 89 GLN A C 1
ATOM 774 O O . GLN A 1 89 ? -14.035 9.727 14.809 1.00 92.12 89 GLN A O 1
ATOM 779 N N . ALA A 1 90 ? -13.095 8.152 13.512 1.00 89.31 90 ALA A N 1
ATOM 780 C CA . ALA A 1 90 ? -11.755 8.733 13.534 1.00 89.31 90 ALA A CA 1
ATOM 781 C C . ALA A 1 90 ? -11.707 10.161 12.965 1.00 89.31 90 ALA A C 1
ATOM 783 O O . ALA A 1 90 ? -10.973 11.012 13.467 1.00 89.31 90 ALA A O 1
ATOM 784 N N . GLU A 1 91 ? -12.490 10.461 11.925 1.00 86.69 91 GLU A N 1
ATOM 785 C CA . GLU A 1 91 ? -12.594 11.831 11.420 1.00 86.69 91 GLU A CA 1
ATOM 786 C C . GLU A 1 91 ? -13.331 12.769 12.381 1.00 86.69 91 GLU A C 1
ATOM 788 O O . GLU A 1 91 ? -12.913 13.920 12.518 1.00 86.69 91 GLU A O 1
ATOM 793 N N . HIS A 1 92 ? -14.390 12.284 13.034 1.00 89.19 92 HIS A N 1
ATOM 794 C CA . HIS A 1 92 ? -15.188 13.060 13.982 1.00 89.19 92 HIS A CA 1
ATOM 795 C C . HIS A 1 92 ? -14.402 13.378 15.260 1.00 89.19 92 HIS A C 1
ATOM 797 O O . HIS A 1 92 ? -14.315 14.532 15.669 1.00 89.19 92 HIS A O 1
ATOM 803 N N . THR A 1 93 ? -13.781 12.368 15.871 1.00 91.44 93 THR A N 1
ATOM 804 C CA . THR A 1 93 ? -13.026 12.517 17.125 1.00 91.44 93 THR A CA 1
ATOM 805 C C . THR A 1 93 ? -11.608 13.028 16.917 1.00 91.44 93 THR A C 1
ATOM 807 O O . THR A 1 93 ? -10.943 13.389 17.884 1.00 91.44 93 THR A O 1
ATOM 810 N N . ARG A 1 94 ? -11.119 13.025 15.668 1.00 87.62 94 ARG A N 1
ATOM 811 C CA . ARG A 1 94 ? -9.708 13.250 15.314 1.00 87.62 94 ARG A CA 1
ATOM 812 C C . ARG A 1 94 ? -8.752 12.220 15.928 1.00 87.62 94 ARG A C 1
ATOM 814 O O . ARG A 1 94 ? -7.536 12.414 15.865 1.00 87.62 94 ARG A O 1
ATOM 821 N N . ASP A 1 95 ? -9.276 11.112 16.453 1.00 86.56 95 ASP A N 1
ATOM 822 C CA . ASP A 1 95 ? -8.484 9.979 16.912 1.00 86.56 95 ASP A CA 1
ATOM 823 C C . ASP A 1 95 ? -8.330 8.940 15.794 1.00 86.56 95 ASP A C 1
ATOM 825 O O . ASP A 1 95 ? -9.225 8.151 15.505 1.00 86.56 95 ASP A O 1
ATOM 829 N N . PHE A 1 96 ? -7.146 8.912 15.182 1.00 84.69 96 PHE A N 1
ATOM 830 C CA . PHE A 1 96 ? -6.784 7.953 14.132 1.00 84.69 96 PHE A CA 1
ATOM 831 C C . PHE A 1 96 ? -6.066 6.710 14.676 1.00 84.69 96 PHE A C 1
ATOM 833 O O . PHE A 1 96 ? -5.464 5.951 13.909 1.00 84.69 96 PHE A O 1
ATOM 840 N N . SER A 1 97 ? -6.053 6.526 15.998 1.00 84.12 97 SER A N 1
ATOM 841 C CA . SER A 1 97 ? -5.476 5.364 16.660 1.00 84.12 97 SER A CA 1
ATOM 842 C C . SER A 1 97 ? -6.250 4.049 16.449 1.00 84.12 97 SER A C 1
ATOM 844 O O . SER A 1 97 ? -5.559 3.017 16.401 1.00 84.12 97 SER A O 1
ATOM 846 N N . PRO A 1 98 ? -7.591 4.035 16.271 1.00 88.00 98 PRO A N 1
ATOM 847 C CA . PRO A 1 98 ? -8.349 2.807 16.057 1.00 88.00 98 PRO A CA 1
ATOM 848 C C . PRO A 1 98 ? -7.966 2.085 14.760 1.00 88.00 98 PRO A C 1
ATOM 850 O O . PRO A 1 98 ? -7.618 2.690 13.744 1.00 88.00 98 PRO A O 1
ATOM 853 N N . MET A 1 99 ? -8.016 0.756 14.800 1.00 91.44 99 MET A N 1
ATOM 854 C CA . MET A 1 99 ? -7.749 -0.136 13.670 1.00 91.44 99 MET A CA 1
ATOM 855 C C . MET A 1 99 ? -8.717 -1.315 13.725 1.00 91.44 99 MET A C 1
ATOM 857 O O . MET A 1 99 ? -9.131 -1.720 14.809 1.00 91.44 99 MET A O 1
ATOM 861 N N . LEU A 1 100 ? -9.014 -1.909 12.571 1.00 93.12 100 LEU A N 1
ATOM 862 C CA . LEU A 1 100 ? -9.695 -3.201 12.519 1.00 93.12 100 LEU A CA 1
ATOM 863 C C . LEU A 1 100 ? -8.633 -4.297 12.546 1.00 93.12 100 LEU A C 1
ATOM 865 O O . LEU A 1 100 ? -7.857 -4.454 11.600 1.00 93.12 100 LEU A O 1
ATOM 869 N N . THR A 1 101 ? -8.541 -4.998 13.677 1.00 89.50 101 THR A N 1
ATOM 870 C CA . THR A 1 101 ? -7.444 -5.929 13.978 1.00 89.50 101 THR A CA 1
ATOM 871 C C . THR A 1 101 ? -6.084 -5.214 13.901 1.00 89.50 101 THR A C 1
ATOM 873 O O . THR A 1 101 ? -5.713 -4.470 14.804 1.00 89.50 101 THR A O 1
ATOM 876 N N . ASN A 1 102 ? -5.327 -5.392 12.818 1.00 89.94 102 ASN A N 1
ATOM 877 C CA . ASN A 1 102 ? -4.027 -4.757 12.578 1.00 89.94 102 ASN A CA 1
ATOM 878 C C . ASN A 1 102 ? -4.004 -3.921 11.282 1.00 89.94 102 ASN A C 1
ATOM 880 O O . ASN A 1 102 ? -2.928 -3.517 10.814 1.00 89.94 102 ASN A O 1
ATOM 884 N N . ILE A 1 103 ? -5.183 -3.678 10.709 1.00 95.50 103 ILE A N 1
ATOM 885 C CA . ILE A 1 103 ? -5.389 -2.955 9.463 1.00 95.50 103 ILE A CA 1
ATOM 886 C C . ILE A 1 103 ? -5.819 -1.529 9.789 1.00 95.50 103 ILE A C 1
ATOM 888 O O . ILE A 1 103 ? -6.836 -1.290 10.440 1.00 95.50 103 ILE A O 1
ATOM 892 N N . ALA A 1 104 ? -5.022 -0.568 9.328 1.00 93.00 104 ALA A N 1
ATOM 893 C CA . ALA A 1 104 ? -5.411 0.829 9.377 1.00 93.00 104 ALA A CA 1
ATOM 894 C C . ALA A 1 104 ? -6.508 1.073 8.342 1.00 93.00 104 ALA A C 1
ATOM 896 O O . ALA A 1 104 ? -6.388 0.638 7.196 1.00 93.00 104 ALA A O 1
ATOM 897 N N . VAL A 1 105 ? -7.547 1.785 8.757 1.00 93.44 105 VAL A N 1
ATOM 898 C CA . VAL A 1 105 ? -8.682 2.154 7.917 1.00 93.44 105 VAL A CA 1
ATOM 899 C C . VAL A 1 105 ? -8.688 3.668 7.762 1.00 93.44 105 VAL A C 1
ATOM 901 O O . VAL A 1 105 ? -8.305 4.390 8.684 1.00 93.44 105 VAL A O 1
ATOM 904 N N . GLY A 1 106 ? -9.080 4.172 6.598 1.00 89.88 106 GLY A N 1
ATOM 905 C C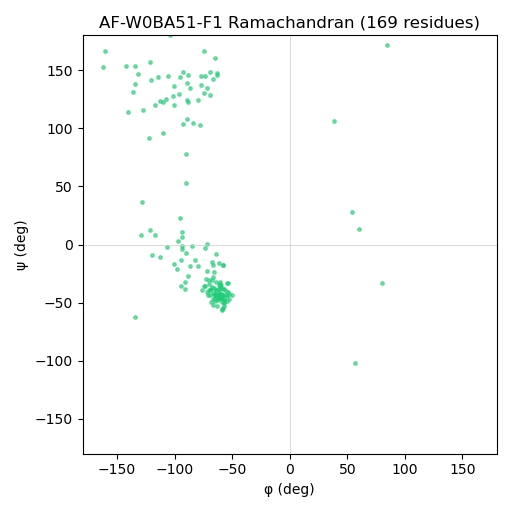A . GLY A 1 106 ? -9.236 5.606 6.407 1.00 89.88 106 GLY A CA 1
ATOM 906 C C . GLY A 1 106 ? -10.116 5.957 5.222 1.00 89.88 106 GLY A C 1
ATOM 907 O O . GLY A 1 106 ? -10.416 5.121 4.367 1.00 89.88 106 GLY A O 1
ATOM 908 N N . LEU A 1 107 ? -10.514 7.225 5.178 1.00 88.75 107 LEU A N 1
ATOM 909 C CA . LEU A 1 107 ? -11.297 7.785 4.090 1.00 88.75 107 LEU A CA 1
ATOM 910 C C . LEU A 1 107 ? -10.392 8.577 3.146 1.00 88.75 107 LEU A C 1
ATOM 912 O O . LEU A 1 107 ? -9.522 9.345 3.555 1.00 88.75 107 LEU A O 1
ATOM 916 N N . SER A 1 108 ? -10.600 8.393 1.847 1.00 81.06 108 SER A N 1
ATOM 917 C CA . SER A 1 108 ? -10.042 9.259 0.818 1.00 81.06 108 SER A CA 1
ATOM 918 C C . SER A 1 108 ? -10.681 10.643 0.937 1.00 81.06 108 SER A C 1
ATOM 920 O O . SER A 1 108 ? -11.903 10.730 1.083 1.00 81.06 108 SER A O 1
ATOM 922 N N . SER A 1 109 ? -9.902 11.701 0.719 1.00 66.00 109 SER A N 1
ATOM 923 C CA . SER A 1 109 ? -10.343 13.101 0.795 1.00 66.00 109 SER A CA 1
ATOM 924 C C . SER A 1 109 ? -11.508 13.491 -0.127 1.00 66.00 109 SER A C 1
ATOM 926 O O . SER A 1 109 ? -12.110 14.522 0.136 1.00 66.00 109 SER A O 1
ATOM 928 N N . GLY A 1 110 ? -11.812 12.688 -1.161 1.00 60.94 110 GLY A N 1
ATOM 929 C CA . GLY A 1 110 ? -13.024 12.701 -2.000 1.00 60.94 110 GLY A CA 1
ATOM 930 C C . GLY A 1 110 ? -13.608 14.074 -2.370 1.00 60.94 110 GLY A C 1
ATOM 931 O O . GLY A 1 110 ? -14.294 14.689 -1.568 1.00 60.94 110 GLY A O 1
ATOM 932 N N . THR A 1 111 ? -13.449 14.507 -3.623 1.00 55.19 111 THR A N 1
ATOM 933 C CA . THR A 1 111 ? -13.932 15.809 -4.131 1.00 55.19 111 THR A CA 1
ATOM 934 C C . THR A 1 111 ? -15.398 15.829 -4.601 1.00 55.19 111 THR A C 1
ATOM 936 O O . THR A 1 111 ? -15.885 16.879 -4.999 1.00 55.19 111 THR A O 1
ATOM 939 N N . SER A 1 112 ? -16.116 14.700 -4.556 1.00 53.84 112 SER A N 1
ATOM 940 C CA . SER A 1 112 ? -17.438 14.518 -5.189 1.00 53.84 112 SER A CA 1
ATOM 941 C C . SER A 1 112 ? -18.524 13.959 -4.250 1.00 53.84 112 SER A C 1
ATOM 943 O O . SER A 1 112 ? -19.342 13.133 -4.645 1.00 53.84 112 SER A O 1
ATOM 945 N N . GLY A 1 113 ? -18.518 14.364 -2.976 1.00 56.19 113 GLY A N 1
ATOM 946 C CA . GLY A 1 113 ? -19.577 14.046 -1.998 1.00 56.19 113 GLY A CA 1
ATOM 947 C C . GLY A 1 113 ? -19.500 12.647 -1.372 1.00 56.19 113 GLY A C 1
ATOM 948 O O . GLY A 1 113 ? -19.756 12.498 -0.183 1.00 56.19 113 GLY A O 1
ATOM 949 N N . ASN A 1 114 ? -19.038 11.635 -2.111 1.00 63.06 114 ASN A N 1
ATOM 950 C CA . ASN A 1 114 ? -18.822 10.288 -1.573 1.00 63.06 114 ASN A CA 1
ATOM 951 C C . ASN A 1 114 ? -17.364 10.090 -1.154 1.00 63.06 114 ASN A C 1
ATOM 953 O O . ASN A 1 114 ? -16.448 10.332 -1.942 1.00 63.06 114 ASN A O 1
ATOM 957 N N . ARG A 1 115 ? -17.112 9.602 0.064 1.00 77.06 115 ARG A N 1
ATOM 958 C CA . ARG A 1 115 ? -15.765 9.256 0.554 1.00 77.06 115 ARG A CA 1
ATOM 959 C C . ARG A 1 115 ? -15.420 7.822 0.148 1.00 77.06 115 ARG A C 1
ATOM 961 O O . ARG A 1 115 ? -16.261 6.937 0.205 1.00 77.06 115 ARG A O 1
ATOM 968 N N . GLY A 1 116 ? -14.206 7.608 -0.352 1.00 86.50 116 GLY A N 1
ATOM 969 C CA . GLY A 1 116 ? -13.702 6.269 -0.666 1.00 86.50 116 GLY A CA 1
ATOM 970 C C . GLY A 1 116 ? -13.030 5.673 0.558 1.00 86.50 116 GLY A C 1
ATOM 971 O O . GLY A 1 116 ? -12.413 6.412 1.315 1.00 86.50 116 GLY A O 1
ATOM 972 N N . LEU A 1 117 ? -13.132 4.369 0.749 1.00 91.81 117 LEU A N 1
ATOM 973 C CA . LEU A 1 117 ? -12.501 3.669 1.859 1.00 91.81 117 LEU A CA 1
ATOM 974 C C . LEU A 1 117 ? -11.154 3.088 1.416 1.00 91.81 117 LEU A C 1
ATOM 976 O O . LEU A 1 117 ? -11.014 2.642 0.277 1.00 91.81 117 LEU A O 1
ATOM 980 N N . PHE A 1 118 ? -10.163 3.078 2.302 1.00 92.69 118 PHE A N 1
ATOM 981 C CA . PHE A 1 118 ? -8.921 2.341 2.080 1.00 92.69 118 PHE A CA 1
ATOM 982 C C . PHE A 1 118 ? -8.510 1.555 3.321 1.00 92.69 118 PHE A C 1
ATOM 984 O O . PHE A 1 118 ? -8.823 1.926 4.453 1.00 92.69 118 PHE A O 1
ATOM 991 N N . LEU A 1 119 ? -7.770 0.476 3.074 1.00 95.12 119 LEU A N 1
ATOM 992 C CA . LEU A 1 119 ? -7.174 -0.392 4.079 1.00 95.12 119 LEU A CA 1
ATOM 993 C C . LEU A 1 119 ? -5.658 -0.395 3.899 1.00 95.12 119 LEU A C 1
ATOM 995 O O . LEU A 1 119 ? -5.169 -0.393 2.770 1.00 95.12 119 LEU A O 1
ATOM 999 N N . ALA A 1 120 ? -4.915 -0.411 5.002 1.00 94.00 120 ALA A N 1
ATOM 1000 C CA . ALA A 1 120 ? -3.464 -0.520 4.975 1.00 94.00 120 ALA A CA 1
ATOM 1001 C C . ALA A 1 120 ? -2.955 -1.423 6.103 1.00 94.00 120 ALA A C 1
ATOM 1003 O O . ALA A 1 120 ? -3.020 -1.093 7.293 1.00 94.00 120 ALA A O 1
ATOM 1004 N N . SER A 1 121 ? -2.379 -2.559 5.723 1.00 94.00 121 SER A N 1
ATOM 1005 C CA . SER A 1 121 ? -1.674 -3.446 6.644 1.00 94.00 121 SER A CA 1
ATOM 1006 C C . SER A 1 121 ? -0.421 -2.781 7.215 1.00 94.00 121 SER A C 1
ATOM 1008 O O . SER A 1 121 ? 0.161 -1.869 6.626 1.00 94.00 121 SER A O 1
ATOM 1010 N N . ALA A 1 122 ? 0.084 -3.287 8.341 1.00 90.94 122 ALA A N 1
ATOM 1011 C CA . ALA A 1 122 ? 1.345 -2.806 8.913 1.00 90.94 122 ALA A CA 1
ATOM 1012 C C . ALA A 1 122 ? 2.529 -2.857 7.921 1.00 90.94 122 ALA A C 1
ATOM 1014 O O . ALA A 1 122 ? 3.411 -2.002 7.958 1.00 90.94 122 ALA A O 1
ATOM 1015 N N . LYS A 1 123 ? 2.556 -3.845 7.016 1.00 92.38 123 LYS A N 1
ATOM 1016 C CA . LYS A 1 123 ? 3.612 -3.966 6.002 1.00 92.38 123 LYS A CA 1
ATOM 1017 C C . LYS A 1 123 ? 3.489 -2.896 4.919 1.00 92.38 123 LYS A C 1
ATOM 1019 O O . LYS A 1 123 ? 4.507 -2.353 4.502 1.00 92.38 123 LYS A O 1
ATOM 1024 N N . GLU A 1 124 ? 2.273 -2.601 4.471 1.00 94.06 124 GLU A N 1
ATOM 1025 C CA . GLU A 1 124 ? 2.021 -1.538 3.493 1.00 94.06 124 GLU A CA 1
ATOM 1026 C C . GLU A 1 124 ? 2.314 -0.163 4.086 1.00 94.06 124 GLU A C 1
ATOM 1028 O O . GLU A 1 124 ? 2.908 0.669 3.407 1.00 94.06 124 GLU A O 1
ATOM 1033 N N . ARG A 1 125 ? 2.009 0.042 5.373 1.00 90.81 125 ARG A N 1
ATOM 1034 C CA . ARG A 1 125 ? 2.380 1.264 6.096 1.00 90.81 125 ARG A CA 1
ATOM 1035 C C . ARG A 1 125 ? 3.894 1.459 6.180 1.00 90.81 125 ARG A C 1
ATOM 1037 O O . ARG A 1 125 ? 4.385 2.535 5.851 1.00 90.81 125 ARG A O 1
ATOM 1044 N N . ASP A 1 126 ? 4.646 0.409 6.521 1.00 88.94 126 ASP A N 1
ATOM 1045 C CA . ASP A 1 126 ? 6.117 0.451 6.503 1.00 88.94 126 ASP A CA 1
ATOM 1046 C C . ASP A 1 126 ? 6.664 0.727 5.086 1.00 88.94 126 ASP A C 1
ATOM 1048 O O . ASP A 1 126 ? 7.649 1.449 4.922 1.00 88.94 126 ASP A O 1
ATOM 1052 N N . ALA A 1 127 ? 6.033 0.154 4.053 1.00 92.94 127 ALA A N 1
ATOM 1053 C CA . ALA A 1 127 ? 6.426 0.366 2.663 1.00 92.94 127 ALA A CA 1
ATOM 1054 C C . ALA A 1 127 ? 6.194 1.806 2.210 1.00 92.94 127 ALA A C 1
ATOM 1056 O O . ALA A 1 127 ? 7.093 2.421 1.635 1.00 92.94 127 ALA A O 1
ATOM 1057 N N . TRP A 1 128 ? 5.012 2.344 2.504 1.00 91.19 128 TRP A N 1
ATOM 1058 C CA . TRP A 1 128 ? 4.659 3.732 2.240 1.00 91.19 128 TRP A CA 1
ATOM 1059 C C . TRP A 1 128 ? 5.645 4.681 2.927 1.00 91.19 128 TRP A C 1
ATOM 1061 O O . TRP A 1 128 ? 6.216 5.546 2.265 1.00 91.19 128 TRP A O 1
ATOM 1071 N N . ALA A 1 129 ? 5.937 4.446 4.210 1.00 86.75 129 ALA A N 1
ATOM 1072 C CA . ALA A 1 129 ? 6.889 5.237 4.979 1.00 86.75 129 ALA A CA 1
ATOM 1073 C C . ALA A 1 129 ? 8.286 5.249 4.328 1.00 86.75 129 ALA A C 1
ATOM 1075 O O . ALA A 1 129 ? 8.847 6.312 4.068 1.00 86.75 129 ALA A O 1
ATOM 1076 N N . GLY A 1 130 ? 8.834 4.077 3.986 1.00 88.38 130 GLY A N 1
ATOM 1077 C CA . GLY A 1 130 ? 10.144 3.983 3.332 1.00 88.38 130 GLY A CA 1
ATOM 1078 C C . GLY A 1 130 ? 10.196 4.686 1.970 1.00 88.38 130 GLY A C 1
ATOM 1079 O O . GLY A 1 130 ? 11.164 5.382 1.664 1.00 88.38 130 GLY A O 1
ATOM 1080 N N . ILE A 1 131 ? 9.143 4.549 1.158 1.00 91.50 131 ILE A N 1
ATOM 1081 C CA . ILE A 1 131 ? 9.050 5.201 -0.159 1.00 91.50 131 ILE A CA 1
ATOM 1082 C C . ILE A 1 131 ? 8.949 6.722 -0.015 1.00 91.50 131 ILE A C 1
ATOM 1084 O O . ILE A 1 131 ? 9.595 7.447 -0.773 1.00 91.50 131 ILE A O 1
ATOM 1088 N N . MET A 1 132 ? 8.165 7.209 0.947 1.00 87.44 132 MET A N 1
ATOM 1089 C CA . MET A 1 132 ? 8.051 8.640 1.210 1.00 87.44 132 MET A CA 1
ATOM 1090 C C . MET A 1 132 ? 9.370 9.236 1.676 1.00 87.44 132 MET A C 1
ATOM 1092 O O . MET A 1 132 ? 9.776 10.263 1.143 1.00 87.44 132 MET A O 1
ATOM 1096 N N . LEU A 1 133 ? 10.087 8.558 2.574 1.00 85.44 133 LEU A N 1
ATOM 1097 C CA . LEU A 1 133 ? 11.433 8.954 2.992 1.00 85.44 133 LEU A CA 1
ATOM 1098 C C . LEU A 1 133 ? 12.388 9.083 1.800 1.00 85.44 133 LEU A C 1
ATOM 1100 O O . LEU A 1 133 ? 13.108 10.068 1.697 1.00 85.44 133 LEU A O 1
ATOM 1104 N N . ALA A 1 134 ? 12.359 8.134 0.861 1.00 88.50 134 ALA A N 1
ATOM 1105 C CA . ALA A 1 134 ? 13.219 8.172 -0.325 1.00 88.50 134 ALA A CA 1
ATOM 1106 C C . ALA A 1 134 ? 12.909 9.344 -1.268 1.00 88.50 134 ALA A C 1
ATOM 1108 O O . ALA A 1 134 ? 13.762 9.751 -2.051 1.00 88.50 134 ALA A O 1
ATOM 1109 N N . LYS A 1 135 ? 11.683 9.874 -1.218 1.00 86.44 135 LYS A N 1
ATOM 1110 C CA . LYS A 1 135 ? 11.259 11.033 -2.011 1.00 86.44 135 LYS A CA 1
ATOM 1111 C C . LYS A 1 135 ? 11.482 12.356 -1.288 1.00 86.44 135 LYS A C 1
ATOM 1113 O O . LYS A 1 135 ? 11.812 13.336 -1.942 1.00 86.44 135 LYS A O 1
ATOM 1118 N N . ALA A 1 136 ? 11.256 12.376 0.021 1.00 83.75 136 ALA A N 1
ATOM 1119 C CA . ALA A 1 136 ? 11.276 13.581 0.837 1.00 83.75 136 ALA A CA 1
ATOM 1120 C C . ALA A 1 136 ? 12.676 13.947 1.347 1.00 83.75 136 ALA A C 1
ATOM 1122 O O . ALA A 1 136 ? 12.870 15.096 1.718 1.00 83.75 136 ALA A O 1
ATOM 1123 N N . MET A 1 137 ? 13.629 13.005 1.354 1.00 82.25 137 MET A N 1
ATOM 1124 C CA . MET A 1 137 ? 14.990 13.247 1.844 1.00 82.25 137 MET A CA 1
ATOM 1125 C C . MET A 1 137 ? 16.011 13.238 0.702 1.00 82.25 137 MET A C 1
ATOM 1127 O O . MET A 1 137 ? 16.479 12.163 0.306 1.00 82.25 137 MET A O 1
ATOM 1131 N N . PRO A 1 138 ? 16.374 14.409 0.153 1.00 71.56 138 PRO A N 1
ATOM 1132 C CA . PRO A 1 138 ? 17.329 14.504 -0.947 1.00 71.56 138 PRO A CA 1
ATOM 1133 C C . PRO A 1 138 ? 18.753 14.111 -0.531 1.00 71.56 138 PRO A C 1
ATOM 1135 O O . PRO A 1 138 ? 19.478 13.552 -1.352 1.00 71.56 138 PRO A O 1
ATOM 1138 N N . ASN A 1 139 ? 19.133 14.331 0.735 1.00 78.94 139 ASN A N 1
ATOM 1139 C CA . ASN A 1 139 ? 20.480 14.041 1.249 1.00 78.94 139 ASN A CA 1
ATOM 1140 C C . ASN A 1 139 ? 20.580 12.678 1.961 1.00 78.94 139 ASN A C 1
ATOM 1142 O O . ASN A 1 139 ? 21.632 12.284 2.462 1.00 78.94 139 ASN A O 1
ATOM 1146 N N . GLY A 1 140 ? 19.476 11.932 1.971 1.00 77.81 140 GLY A N 1
ATOM 1147 C CA . GLY A 1 140 ? 19.376 10.573 2.479 1.00 77.81 140 GLY A CA 1
ATOM 1148 C C . GLY A 1 140 ? 19.142 10.429 3.987 1.00 77.81 140 GLY A C 1
ATOM 1149 O O . GLY A 1 140 ? 19.187 11.383 4.749 1.00 77.81 140 GLY A O 1
ATOM 1150 N N . ILE A 1 141 ? 18.880 9.191 4.427 1.00 76.56 141 ILE A N 1
ATOM 1151 C CA . ILE A 1 141 ? 18.409 8.853 5.794 1.00 76.56 141 ILE A CA 1
ATOM 1152 C C . ILE A 1 141 ? 19.361 9.219 6.944 1.00 76.56 141 ILE A C 1
ATOM 1154 O O . ILE A 1 141 ? 18.951 9.184 8.103 1.00 76.56 141 ILE A O 1
ATOM 1158 N N . TRP A 1 142 ? 20.629 9.496 6.645 1.00 77.44 142 TRP A N 1
ATOM 1159 C CA . TRP A 1 142 ? 21.644 9.839 7.644 1.00 77.44 142 TRP A CA 1
ATOM 1160 C C . TRP A 1 142 ? 21.791 11.351 7.832 1.00 77.44 142 TRP A C 1
ATOM 1162 O O . TRP A 1 142 ? 22.404 11.780 8.809 1.00 77.44 142 TRP A O 1
ATOM 1172 N N . ALA A 1 143 ? 21.221 12.150 6.926 1.00 78.94 143 ALA A N 1
ATOM 1173 C CA . ALA A 1 143 ? 21.169 13.592 7.070 1.00 78.94 143 ALA A CA 1
ATOM 1174 C C . ALA A 1 143 ? 20.222 13.983 8.215 1.00 78.94 143 ALA A C 1
ATOM 1176 O O . ALA A 1 143 ? 19.234 13.299 8.497 1.00 78.94 143 ALA A O 1
ATOM 1177 N N . LYS A 1 144 ? 20.533 15.093 8.890 1.00 78.94 144 LYS A N 1
ATOM 1178 C CA . LYS A 1 144 ? 19.629 15.701 9.870 1.00 78.94 144 LYS A CA 1
ATOM 1179 C C . LYS A 1 144 ? 18.642 16.589 9.122 1.00 78.94 144 LYS A C 1
ATOM 1181 O O . LYS A 1 144 ? 19.012 17.675 8.689 1.00 78.94 144 LYS A O 1
ATOM 1186 N N . GLU A 1 145 ? 17.405 16.129 8.973 1.00 77.19 145 GLU A N 1
ATOM 1187 C CA . GLU A 1 145 ? 16.367 16.840 8.221 1.00 77.19 145 GLU A CA 1
ATOM 1188 C C . GLU A 1 145 ? 15.053 16.917 9.012 1.00 77.19 145 GLU A C 1
ATOM 1190 O O . GLU A 1 145 ? 14.688 16.014 9.772 1.00 77.19 145 GLU A O 1
ATOM 1195 N N . ARG A 1 146 ? 14.330 18.025 8.827 1.00 74.38 146 ARG A N 1
ATOM 1196 C CA . ARG A 1 146 ? 12.990 18.247 9.384 1.00 74.38 146 ARG A CA 1
ATOM 1197 C C . ARG A 1 146 ? 12.005 18.292 8.227 1.00 74.38 146 ARG A C 1
ATOM 1199 O O . ARG A 1 146 ? 12.168 19.104 7.321 1.00 74.38 146 ARG A O 1
ATOM 1206 N N . VAL A 1 147 ? 10.990 17.434 8.265 1.00 75.12 147 VAL A N 1
ATOM 1207 C CA . VAL A 1 147 ? 9.988 17.323 7.199 1.00 75.12 147 VAL A CA 1
ATOM 1208 C C . VAL A 1 147 ? 8.620 17.694 7.762 1.00 75.12 147 VAL A C 1
ATOM 1210 O O . VAL A 1 147 ? 8.127 17.049 8.687 1.00 75.12 147 VAL A O 1
ATOM 1213 N N . ALA A 1 148 ? 8.000 18.730 7.197 1.00 79.12 148 ALA A N 1
ATOM 1214 C CA . ALA A 1 148 ? 6.604 19.065 7.459 1.00 79.12 148 ALA A CA 1
ATOM 1215 C C . ALA A 1 148 ? 5.709 18.326 6.453 1.00 79.12 148 ALA A C 1
ATOM 1217 O O . ALA A 1 148 ? 5.913 18.433 5.242 1.00 79.12 148 ALA A O 1
ATOM 1218 N N . PHE A 1 149 ? 4.740 17.555 6.945 1.00 73.56 149 PHE A N 1
ATOM 1219 C CA . PHE A 1 149 ? 3.874 16.711 6.129 1.00 73.56 149 PHE A CA 1
ATOM 1220 C C . PHE A 1 149 ? 2.401 17.071 6.331 1.00 73.56 149 PHE A C 1
ATOM 1222 O O . PHE A 1 149 ? 1.726 16.533 7.202 1.00 73.56 149 PHE A O 1
ATOM 1229 N N . PHE A 1 150 ? 1.899 17.975 5.488 1.00 71.81 150 PHE A N 1
ATOM 1230 C CA . PHE A 1 150 ? 0.531 18.482 5.569 1.00 71.81 150 PHE A CA 1
ATOM 123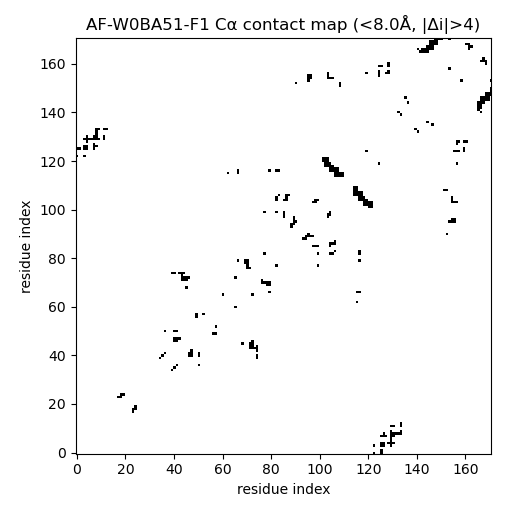1 C C . PHE A 1 150 ? -0.474 17.506 4.951 1.00 71.81 150 PHE A C 1
ATOM 1233 O O . PHE A 1 150 ? -0.378 17.144 3.776 1.00 71.81 150 PHE A O 1
ATOM 1240 N N . LEU A 1 151 ? -1.475 17.109 5.736 1.00 69.81 151 LEU A N 1
ATOM 1241 C CA . LEU A 1 151 ? -2.527 16.181 5.326 1.00 69.81 151 LEU A CA 1
ATOM 1242 C C . LEU A 1 151 ? -3.898 16.710 5.752 1.00 69.81 151 LEU A C 1
ATOM 1244 O O . LEU A 1 151 ? -4.075 17.133 6.889 1.00 69.81 151 LEU A O 1
ATOM 1248 N N . ARG A 1 152 ? -4.908 16.603 4.878 1.00 66.62 152 ARG A N 1
ATOM 1249 C CA . ARG A 1 152 ? -6.305 16.951 5.220 1.00 66.62 152 ARG A CA 1
ATOM 1250 C C . ARG A 1 152 ? -6.823 16.144 6.422 1.00 66.62 152 ARG A C 1
ATOM 1252 O O . ARG A 1 152 ? -7.500 16.674 7.301 1.00 66.62 152 ARG A O 1
ATOM 1259 N N . ALA A 1 153 ? -6.535 14.847 6.439 1.00 59.78 153 ALA A N 1
ATOM 1260 C CA . ALA A 1 153 ? -6.869 13.942 7.530 1.00 59.78 153 ALA A CA 1
ATOM 1261 C C . ALA A 1 153 ? -5.654 13.059 7.813 1.00 59.78 153 ALA A C 1
ATOM 1263 O O . ALA A 1 153 ? -5.048 12.511 6.887 1.00 59.78 153 ALA A O 1
ATOM 1264 N N . ASN A 1 154 ? -5.284 12.962 9.089 1.00 62.97 154 ASN A N 1
ATOM 1265 C CA . ASN A 1 154 ? -4.179 12.116 9.511 1.00 62.97 154 ASN A CA 1
ATOM 1266 C C . ASN A 1 154 ? -4.611 10.635 9.464 1.00 62.97 154 ASN A C 1
ATOM 1268 O O . ASN A 1 154 ? -5.780 10.311 9.283 1.00 62.97 154 ASN A O 1
ATOM 1272 N N . ASN A 1 155 ? -3.662 9.710 9.549 1.00 65.25 155 ASN A N 1
ATOM 1273 C CA . ASN A 1 155 ? -3.911 8.272 9.566 1.00 65.25 155 ASN A CA 1
ATOM 1274 C C . ASN A 1 155 ? -2.666 7.555 10.101 1.00 65.25 155 ASN A C 1
ATOM 1276 O O . ASN A 1 155 ? -1.541 8.014 9.892 1.00 65.25 155 ASN A O 1
ATOM 1280 N N . ARG A 1 156 ? -2.828 6.373 10.706 1.00 67.75 156 ARG A N 1
ATOM 1281 C CA . ARG A 1 156 ? -1.693 5.509 11.089 1.00 67.75 156 ARG A CA 1
ATOM 1282 C C . ARG A 1 156 ? -0.782 5.107 9.927 1.00 67.75 156 ARG A C 1
ATOM 1284 O O . ARG A 1 156 ? 0.347 4.675 10.173 1.00 67.75 156 ARG A O 1
ATOM 1291 N N . LEU A 1 157 ? -1.244 5.231 8.683 1.00 57.97 157 LEU A N 1
ATOM 1292 C CA . LEU A 1 157 ? -0.411 5.158 7.485 1.00 57.97 157 LEU A CA 1
ATOM 1293 C C . LEU A 1 157 ? 0.765 6.145 7.551 1.00 57.97 157 LEU A C 1
ATOM 1295 O O . LEU A 1 157 ? 1.888 5.770 7.227 1.00 57.97 157 LEU A O 1
ATOM 1299 N N . TYR A 1 158 ? 0.526 7.356 8.052 1.00 63.81 158 TYR A N 1
ATOM 1300 C CA . TYR A 1 158 ? 1.449 8.484 7.958 1.00 63.81 158 TYR A CA 1
ATOM 1301 C C . TYR A 1 158 ? 2.355 8.637 9.181 1.00 63.81 158 TYR A C 1
ATOM 1303 O O . TYR A 1 158 ? 3.547 8.914 9.053 1.00 63.81 158 TYR A O 1
ATOM 1311 N N . THR A 1 159 ? 1.834 8.345 10.374 1.00 60.28 159 THR A N 1
ATOM 1312 C CA . THR A 1 159 ? 2.538 8.562 11.653 1.00 60.28 159 THR A CA 1
ATOM 1313 C C . THR A 1 159 ? 3.676 7.573 11.934 1.00 60.28 159 THR A C 1
ATOM 1315 O O . THR A 1 159 ? 4.398 7.710 12.921 1.00 60.28 159 THR A O 1
ATOM 1318 N N . THR A 1 160 ? 3.901 6.590 11.055 1.00 64.56 160 THR A N 1
ATOM 1319 C CA . THR A 1 160 ? 4.986 5.597 11.192 1.00 64.56 160 THR A CA 1
ATOM 1320 C C . THR A 1 160 ? 6.384 6.230 11.066 1.00 64.56 160 THR A C 1
ATOM 1322 O O . THR A 1 160 ? 7.372 5.644 11.505 1.00 64.56 160 THR A O 1
ATOM 1325 N N . LEU A 1 161 ? 6.464 7.442 10.510 1.00 62.62 161 LEU A N 1
ATOM 1326 C CA . LEU A 1 161 ? 7.703 8.134 10.163 1.00 62.62 161 LEU A CA 1
ATOM 1327 C C . LEU A 1 161 ? 8.423 8.830 11.336 1.00 62.62 161 LEU A C 1
ATOM 1329 O O . LEU A 1 161 ? 9.624 9.070 11.246 1.00 62.62 161 LEU A O 1
ATOM 1333 N N . ASN A 1 162 ? 7.747 9.099 12.458 1.00 61.25 162 ASN A N 1
ATOM 1334 C CA . ASN A 1 162 ? 8.307 9.895 13.562 1.00 61.25 162 ASN A CA 1
ATOM 1335 C C . ASN A 1 162 ? 9.058 9.050 14.614 1.00 61.25 162 ASN A C 1
ATOM 1337 O O . ASN A 1 162 ? 8.715 9.060 15.794 1.00 61.25 162 ASN A O 1
ATOM 1341 N N . LYS A 1 163 ? 10.026 8.229 14.184 1.00 61.06 163 LYS A N 1
ATOM 1342 C CA . LYS A 1 163 ? 10.731 7.268 15.068 1.00 61.06 163 LYS A CA 1
ATOM 1343 C C . LYS A 1 163 ? 12.261 7.326 15.002 1.00 61.06 163 LYS A C 1
ATOM 1345 O O . LYS A 1 163 ? 12.924 6.465 15.574 1.00 61.06 163 LYS A O 1
ATOM 1350 N N . SER A 1 164 ? 12.825 8.311 14.303 1.00 64.75 164 SER A N 1
ATOM 1351 C CA . SER A 1 164 ? 14.274 8.526 14.202 1.00 64.75 164 SER A CA 1
ATOM 1352 C C . SER A 1 164 ? 14.700 9.722 15.052 1.00 64.75 164 SER A C 1
ATOM 1354 O O . SER A 1 164 ? 13.980 10.710 15.120 1.00 64.75 164 SER A O 1
ATOM 1356 N N . LYS A 1 165 ? 15.896 9.667 15.656 1.00 62.22 165 LYS A N 1
ATOM 1357 C CA . LYS A 1 165 ? 16.505 10.834 16.325 1.00 62.22 165 LYS A CA 1
ATOM 1358 C C . LYS A 1 165 ? 17.002 11.895 15.333 1.00 62.22 165 LYS A C 1
ATOM 1360 O O . LYS A 1 165 ? 17.139 13.052 15.707 1.00 62.22 165 LYS A O 1
ATOM 1365 N N . ASN A 1 166 ? 17.271 11.501 14.086 1.00 66.31 166 ASN A N 1
ATOM 1366 C CA . ASN A 1 166 ? 17.865 12.375 13.067 1.00 66.31 166 ASN A CA 1
ATOM 1367 C C . ASN A 1 166 ? 16.833 12.944 12.086 1.00 66.31 166 ASN A C 1
ATOM 1369 O O . ASN A 1 166 ? 17.139 13.898 11.379 1.00 66.31 166 ASN A O 1
ATOM 1373 N N . ILE A 1 167 ? 15.633 12.357 12.031 1.00 65.19 167 ILE A N 1
ATOM 1374 C CA . ILE A 1 167 ? 14.574 12.761 11.105 1.00 65.19 167 ILE A CA 1
ATOM 1375 C C . ILE A 1 167 ? 13.310 13.010 11.914 1.00 65.19 167 ILE A C 1
ATOM 1377 O O . ILE A 1 167 ? 12.757 12.078 12.504 1.00 65.19 167 ILE A O 1
ATOM 1381 N N . GLN A 1 168 ? 12.857 14.259 11.918 1.00 67.75 168 GLN A N 1
ATOM 1382 C CA . GLN A 1 168 ? 11.654 14.674 12.629 1.00 67.75 168 GLN A CA 1
ATOM 1383 C C . GLN A 1 168 ? 10.532 14.956 11.631 1.00 67.75 168 GLN A C 1
ATOM 1385 O O . GLN A 1 168 ? 10.697 15.784 10.731 1.00 67.75 168 GLN A O 1
ATOM 1390 N N . PHE A 1 169 ? 9.389 14.293 11.821 1.00 68.06 169 PHE A N 1
ATOM 1391 C CA . PHE A 1 169 ? 8.171 14.574 11.063 1.00 68.06 169 PHE A CA 1
ATOM 1392 C C . PHE A 1 169 ? 7.213 15.414 11.894 1.00 68.06 169 PHE A C 1
ATOM 1394 O O . PHE A 1 169 ? 6.881 15.054 13.025 1.00 68.06 169 PHE A O 1
ATOM 1401 N N . ILE A 1 170 ? 6.764 16.517 11.306 1.00 68.31 170 ILE A N 1
ATOM 1402 C CA . ILE A 1 170 ? 5.725 17.385 11.858 1.00 68.31 170 ILE A CA 1
ATOM 1403 C C . ILE A 1 170 ? 4.496 17.205 10.965 1.00 68.31 170 ILE A C 1
ATOM 1405 O O . ILE A 1 170 ? 4.608 17.365 9.749 1.00 68.31 170 ILE A O 1
ATOM 1409 N N . PHE A 1 171 ? 3.374 16.802 11.560 1.00 68.94 171 PHE A N 1
ATOM 1410 C CA . PHE A 1 171 ? 2.104 16.522 10.881 1.00 68.94 171 PHE A CA 1
ATOM 1411 C C . PHE A 1 171 ? 1.067 17.583 11.224 1.00 68.94 171 PHE A C 1
ATOM 1413 O O . PHE A 1 171 ? 1.082 18.024 12.395 1.00 68.94 171 PHE A O 1
#

Radius of gyration: 17.96 Å; Cα contacts (8 Å, |Δi|>4): 194; chains: 1; bounding box: 42×36×39 Å

pLDDT: mean 86.89, std 11.92, range [53.84, 97.94]

Mean predicted aligned error: 6.05 Å

Organism: NCBI:txid1268635

Secondary structure (DSSP, 8-state):
-HHHHHHHHHHHHHHHHH--SHHHHHHHHHHHHHHHHHHTGGG-TTTGGGTTS-GGGS----HHHHHHSHHHH-TT---HHHHHHHHHHHHHH------BTTEEEEE---SSSPPPEEEEEHHHHHHHHHHHHHHH-TT-TTS-EEEE---SS--TTTGGG---SSEEEE-

Sequence (171 aa):
MIPRVLYYYFKANSLRGRLKTRAQLRHYQEKQFKRLVKHTLKYSPFYQNYLDKPLHQWPVINKKIMMEHFDEINTVHIKKRDALEVALQAEHTRDFSPMLTNIAVGLSSGTSGNRGLFLASAKERDAWAGIMLAKAMPNGIWAKERVAFFLRANNRLYTTLNKSKNIQFIF

Foldseek 3Di:
DVVLLQVLQVVLVVCVVQVPDPVSVVVVVVVVVVVCLVPPLCLQQQCVVPSPPDPVPGDPDDQVNCLVCVLRRHNVNDDSVVLCVLAVVCVVVVPQPDDDPQKRKYWDPDPPPDTGIDIDHPSNLSNLNSNVQNVQPPPHDPAQDEDEDDDPHDHSSPVPNCDDPRYHYDD